Protein AF-A0A537SUU5-F1 (afdb_monomer_lite)

Sequence (62 aa):
MPRYFFHVTSSNGDILADEDGEEFDLVEAARGHAAAVARELSRNRPHALVGYYISVVDERGV

Radius of gyration: 11.87 Å; chains: 1; bounding box: 28×22×25 Å

pLDDT: mean 88.0, std 7.56, range [66.88, 95.88]

Foldseek 3Di:
DWFKWKWKAAQVGDIDTRPPTDDDPDVVVVVVVLVVVVVVCCVVPVPVQVRMDIDIATPVRD

Secondary structure (DSSP, 8-state):
--EEEEEEE-TTS-EE--SS-EE-SSHHHHHHHHHHHHHHHHHH-TTTSTT-EEEEEETT--

Structure (mmCIF, N/CA/C/O backbone):
data_AF-A0A537SUU5-F1
#
_entry.id   AF-A0A537SUU5-F1
#
loop_
_atom_site.group_PDB
_atom_site.id
_atom_site.type_symbol
_a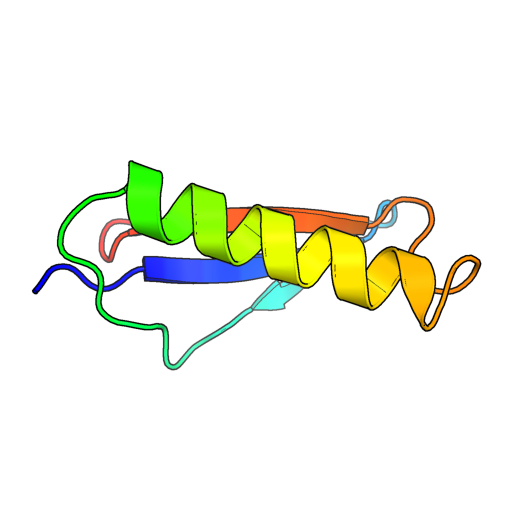tom_site.label_atom_id
_atom_site.label_alt_id
_atom_site.label_comp_id
_atom_site.label_asym_id
_atom_site.label_entity_id
_atom_site.label_seq_id
_atom_site.pdbx_PDB_ins_code
_atom_site.Cartn_x
_atom_site.Cartn_y
_atom_site.Cartn_z
_atom_site.occupancy
_atom_site.B_iso_or_equiv
_atom_site.auth_seq_id
_atom_site.auth_comp_id
_atom_site.auth_asym_id
_atom_site.auth_atom_id
_atom_site.pdbx_PDB_model_num
ATOM 1 N N . MET A 1 1 ? -14.588 -2.493 9.935 1.00 83.56 1 MET A N 1
ATOM 2 C CA . MET A 1 1 ? -13.274 -2.024 10.432 1.00 83.56 1 MET A CA 1
ATOM 3 C C . MET A 1 1 ? -12.820 -0.869 9.539 1.00 83.56 1 MET A C 1
ATOM 5 O O . MET A 1 1 ? -13.452 -0.700 8.500 1.00 83.56 1 MET A O 1
ATOM 9 N N . PRO A 1 2 ? -11.845 -0.019 9.915 1.00 91.19 2 PRO A N 1
ATOM 10 C CA . PRO A 1 2 ? -11.347 0.991 8.985 1.00 91.19 2 PRO A CA 1
ATOM 11 C C . PRO A 1 2 ? -10.742 0.327 7.746 1.00 91.19 2 PRO A C 1
ATOM 13 O O . PRO A 1 2 ? -10.142 -0.749 7.826 1.00 91.19 2 PRO A O 1
ATOM 16 N N . ARG A 1 3 ? -10.935 0.974 6.599 1.00 95.06 3 ARG A N 1
ATOM 17 C CA . ARG A 1 3 ? -10.418 0.521 5.313 1.00 95.06 3 ARG A CA 1
ATOM 18 C C . ARG A 1 3 ? -9.154 1.286 4.959 1.00 95.06 3 ARG A C 1
ATOM 20 O O . ARG A 1 3 ? -9.107 2.507 5.104 1.00 95.06 3 ARG A O 1
ATOM 27 N N . TYR A 1 4 ? -8.150 0.552 4.503 1.00 95.50 4 TYR A N 1
ATOM 28 C CA . TYR A 1 4 ? -6.865 1.090 4.089 1.00 95.50 4 TYR A CA 1
ATOM 29 C C . TYR A 1 4 ? -6.593 0.732 2.637 1.00 95.50 4 TYR A C 1
ATOM 31 O O . TYR A 1 4 ? -6.889 -0.378 2.203 1.00 95.50 4 TYR A O 1
ATOM 39 N N . PHE A 1 5 ? -6.006 1.670 1.910 1.00 95.00 5 PHE A N 1
ATOM 40 C CA . PHE A 1 5 ? -5.686 1.541 0.498 1.00 95.00 5 PHE A CA 1
ATOM 41 C C . PHE A 1 5 ? -4.172 1.506 0.324 1.00 95.00 5 PHE A C 1
ATOM 43 O O . PHE A 1 5 ? -3.437 2.256 0.980 1.00 95.00 5 PHE A O 1
ATOM 50 N N . PHE A 1 6 ? -3.708 0.635 -0.567 1.00 94.69 6 PHE A N 1
ATOM 51 C CA . PHE A 1 6 ? -2.288 0.392 -0.798 1.00 94.69 6 PHE A CA 1
ATOM 52 C C . PHE A 1 6 ? -1.876 0.896 -2.177 1.00 94.69 6 PHE A C 1
ATOM 54 O O . PHE A 1 6 ? -1.999 0.207 -3.186 1.00 94.69 6 PHE A O 1
ATOM 61 N N . HIS A 1 7 ? -1.359 2.117 -2.242 1.00 92.75 7 HIS A N 1
ATOM 62 C CA . HIS A 1 7 ? -0.919 2.695 -3.507 1.00 92.75 7 HIS A CA 1
ATOM 63 C C . HIS A 1 7 ? 0.543 2.362 -3.764 1.00 92.75 7 HIS A C 1
ATOM 65 O O . HIS A 1 7 ? 1.402 2.597 -2.914 1.00 92.75 7 HIS A O 1
ATOM 71 N N . VAL A 1 8 ? 0.841 1.853 -4.955 1.00 90.75 8 VAL A N 1
ATOM 72 C CA . VAL A 1 8 ? 2.215 1.606 -5.384 1.00 90.75 8 VAL A CA 1
ATOM 73 C C . VAL A 1 8 ? 2.651 2.770 -6.257 1.00 90.75 8 VAL A C 1
ATOM 75 O O . VAL A 1 8 ? 2.046 3.031 -7.293 1.00 90.75 8 VAL A O 1
ATOM 78 N N . THR A 1 9 ? 3.711 3.463 -5.864 1.00 90.56 9 THR A N 1
ATOM 79 C CA . THR A 1 9 ? 4.267 4.570 -6.642 1.00 90.56 9 THR A CA 1
ATOM 80 C C . THR A 1 9 ? 5.671 4.236 -7.109 1.00 90.56 9 THR A C 1
ATOM 82 O O . THR A 1 9 ? 6.495 3.754 -6.336 1.00 90.56 9 THR A O 1
ATOM 85 N N . SER A 1 10 ? 5.938 4.488 -8.383 1.00 87.44 10 SER A N 1
ATOM 86 C CA . SER A 1 10 ? 7.248 4.343 -9.006 1.00 87.44 10 SER A CA 1
ATOM 87 C C . SER A 1 10 ? 8.068 5.628 -8.856 1.00 87.44 10 SER A C 1
ATOM 8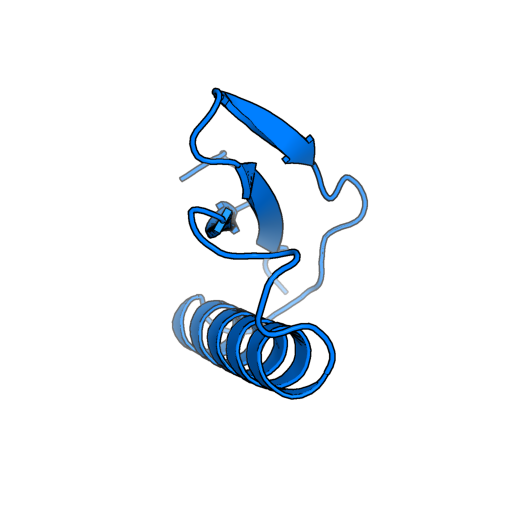9 O O . SER A 1 10 ? 7.529 6.726 -8.724 1.00 87.44 10 SER A O 1
ATOM 91 N N . SER A 1 11 ? 9.394 5.520 -8.931 1.00 83.06 11 SER A N 1
ATOM 92 C CA . SER A 1 11 ? 10.327 6.651 -8.805 1.00 83.06 11 SER A CA 1
ATOM 93 C C . SER A 1 11 ? 10.183 7.699 -9.912 1.00 83.06 11 SER A C 1
ATOM 95 O O . SER A 1 11 ? 10.645 8.827 -9.754 1.00 83.06 11 SER A O 1
ATOM 97 N N . ASN A 1 12 ? 9.540 7.340 -11.023 1.00 84.75 12 ASN A N 1
ATOM 98 C CA . ASN A 1 12 ? 9.188 8.243 -12.118 1.00 84.75 12 ASN A CA 1
ATOM 99 C C . ASN A 1 12 ? 7.859 8.996 -11.891 1.00 84.75 12 ASN A C 1
ATOM 101 O O . ASN A 1 12 ? 7.501 9.828 -12.721 1.00 84.75 12 ASN A O 1
ATOM 105 N N . GLY A 1 13 ? 7.154 8.731 -10.786 1.00 83.38 13 GLY A N 1
ATOM 106 C CA . GLY A 1 13 ? 5.893 9.379 -10.424 1.00 83.38 13 GLY A CA 1
ATOM 107 C C . GLY A 1 13 ? 4.628 8.641 -10.868 1.00 83.38 13 GLY A C 1
ATOM 108 O O . GLY A 1 13 ? 3.538 9.126 -10.576 1.00 83.38 13 GLY A O 1
ATOM 109 N N . ASP A 1 14 ? 4.738 7.481 -11.525 1.00 88.25 14 ASP A N 1
ATOM 110 C CA . ASP A 1 14 ? 3.566 6.669 -11.868 1.00 88.25 14 ASP A CA 1
ATOM 111 C C . ASP A 1 14 ? 2.950 6.054 -10.605 1.00 88.25 14 ASP A C 1
ATOM 113 O O . ASP A 1 14 ? 3.657 5.448 -9.794 1.00 88.25 14 ASP A O 1
ATOM 117 N N . ILE A 1 15 ? 1.631 6.184 -10.450 1.00 89.88 15 ILE A N 1
ATOM 118 C CA . ILE A 1 15 ? 0.877 5.650 -9.311 1.00 89.88 15 ILE A CA 1
ATOM 119 C C . ILE A 1 15 ? -0.082 4.572 -9.807 1.00 89.88 15 ILE A C 1
ATOM 121 O O . ILE A 1 15 ? -0.942 4.828 -10.647 1.00 89.88 15 ILE A O 1
ATOM 125 N N . LEU A 1 16 ? 0.039 3.378 -9.236 1.00 89.94 16 LEU A N 1
ATOM 126 C CA . LEU A 1 16 ? -0.978 2.340 -9.290 1.00 89.94 16 LEU A CA 1
ATOM 127 C C . LEU A 1 16 ? -1.798 2.417 -7.999 1.00 89.94 16 LEU A C 1
ATOM 129 O O . LEU A 1 16 ? -1.321 2.031 -6.928 1.00 89.94 16 LEU A O 1
ATOM 133 N N . ALA A 1 17 ? -3.006 2.963 -8.105 1.00 91.44 17 ALA A N 1
ATOM 134 C CA . ALA A 1 17 ? -3.911 3.099 -6.977 1.00 91.44 17 ALA A CA 1
ATOM 135 C C . ALA A 1 17 ? -4.714 1.810 -6.765 1.00 91.44 17 ALA A C 1
ATOM 137 O O . ALA A 1 17 ? -5.357 1.313 -7.684 1.00 91.44 17 ALA A O 1
ATOM 138 N N . ASP A 1 18 ? -4.670 1.285 -5.547 1.00 93.25 18 ASP A N 1
ATOM 139 C CA . ASP A 1 18 ? -5.674 0.366 -5.022 1.00 93.25 18 ASP A CA 1
ATOM 140 C C . ASP A 1 18 ? -6.994 1.112 -4.754 1.00 93.25 18 ASP A C 1
ATOM 142 O O . ASP A 1 18 ? -7.019 2.052 -3.958 1.00 93.25 18 ASP A O 1
ATOM 146 N N . GLU A 1 19 ? -8.058 0.722 -5.459 1.00 92.19 19 GLU A N 1
ATOM 147 C CA . GLU A 1 19 ? -9.398 1.325 -5.367 1.00 92.19 19 GLU A CA 1
ATOM 148 C C . GLU A 1 19 ? -10.337 0.550 -4.431 1.00 92.19 19 GLU A C 1
ATOM 150 O O . GLU A 1 19 ? -11.322 1.107 -3.944 1.00 92.19 19 GLU A O 1
ATOM 155 N N . ASP A 1 20 ? -10.043 -0.724 -4.173 1.00 93.25 20 ASP A N 1
ATOM 156 C CA . ASP A 1 20 ? -10.887 -1.600 -3.359 1.00 93.25 20 ASP A CA 1
ATOM 157 C C . ASP A 1 20 ? -10.550 -1.463 -1.870 1.00 93.25 20 ASP A C 1
ATOM 159 O O . ASP A 1 20 ? -11.454 -1.428 -1.020 1.00 93.25 20 ASP A O 1
ATOM 163 N N . GLY A 1 21 ? -9.251 -1.352 -1.571 1.00 92.44 21 GLY A N 1
ATOM 164 C CA . GLY A 1 21 ? -8.715 -1.335 -0.220 1.00 92.44 21 GLY A CA 1
ATOM 165 C C . GLY A 1 21 ? -8.955 -2.643 0.535 1.00 92.44 21 GLY A C 1
ATOM 166 O O . GLY A 1 21 ? -9.612 -3.577 0.074 1.00 92.44 21 GLY A O 1
ATOM 167 N N . GLU A 1 22 ? -8.451 -2.700 1.760 1.00 95.00 22 GLU A N 1
ATOM 168 C CA . GLU A 1 22 ? -8.647 -3.835 2.657 1.00 95.00 22 GLU A CA 1
ATOM 169 C C . GLU A 1 22 ? -8.904 -3.354 4.090 1.00 95.00 22 GLU A C 1
ATOM 171 O O . GLU A 1 22 ? -8.438 -2.295 4.522 1.00 95.00 22 GLU A O 1
ATOM 176 N N . GLU A 1 23 ? -9.721 -4.107 4.824 1.00 95.88 23 GLU A N 1
ATOM 177 C CA . GLU A 1 23 ? -10.120 -3.755 6.183 1.00 95.88 23 GLU A CA 1
ATOM 178 C C . GLU A 1 23 ? -9.113 -4.272 7.215 1.00 95.88 23 GLU A C 1
ATOM 180 O O . GLU A 1 23 ? -8.812 -5.463 7.266 1.00 95.88 23 GLU A O 1
ATOM 185 N N . PHE A 1 24 ? -8.647 -3.3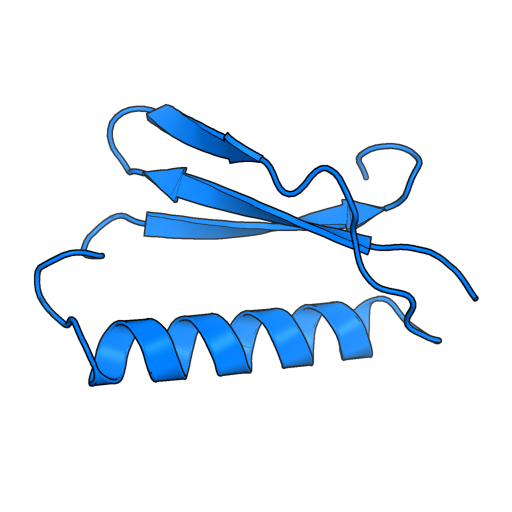81 8.092 1.00 94.44 24 PHE A N 1
ATOM 186 C CA . PHE A 1 24 ? -7.756 -3.724 9.202 1.00 94.44 24 PHE A CA 1
ATOM 187 C C . PHE A 1 24 ? -8.247 -3.090 10.497 1.00 94.44 24 PHE A C 1
ATOM 189 O O . PHE A 1 24 ? -8.832 -2.015 10.486 1.00 94.44 24 PHE A O 1
ATOM 196 N N . ASP A 1 25 ? -7.961 -3.717 11.637 1.00 92.31 25 A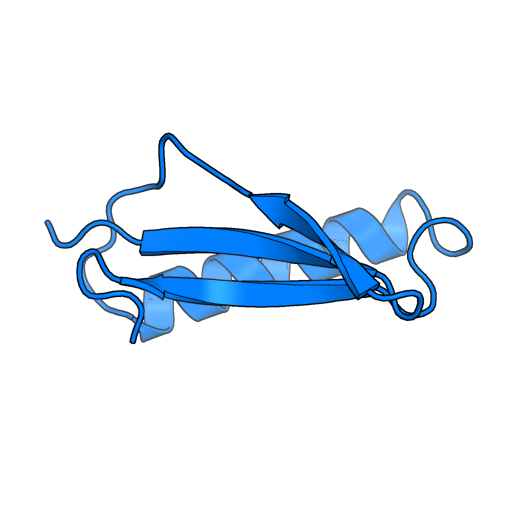SP A N 1
ATOM 197 C CA . ASP A 1 25 ? -8.315 -3.153 12.946 1.00 92.31 25 ASP A CA 1
ATOM 198 C C . ASP A 1 25 ? -7.508 -1.893 13.295 1.00 92.31 25 ASP A C 1
ATOM 200 O O . ASP A 1 25 ? -8.012 -0.993 13.964 1.00 92.31 25 ASP A O 1
ATOM 204 N N . LEU A 1 26 ? -6.243 -1.844 12.862 1.00 91.88 26 LEU A N 1
ATOM 205 C CA . LEU A 1 26 ? -5.269 -0.807 13.205 1.00 91.88 26 LEU A CA 1
ATOM 206 C C . LEU A 1 26 ? -4.384 -0.472 11.999 1.00 91.88 26 LEU A C 1
ATOM 208 O O . LEU A 1 26 ? -4.027 -1.355 11.21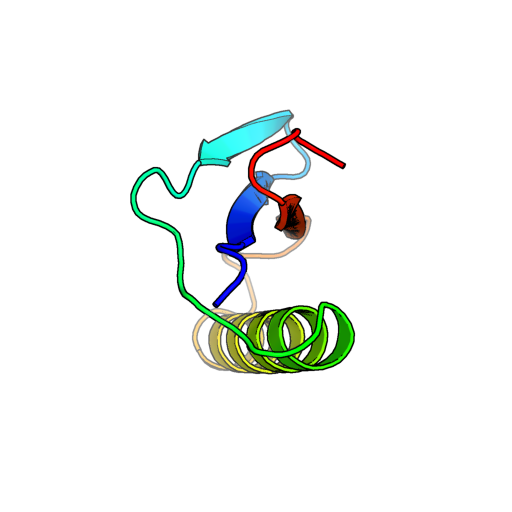2 1.00 91.88 26 LEU A O 1
ATOM 212 N N . VAL A 1 27 ? -3.935 0.782 11.912 1.00 90.50 27 VAL A N 1
ATOM 213 C CA . VAL A 1 27 ? -3.028 1.242 10.847 1.00 90.50 27 VAL A CA 1
ATOM 214 C C . VAL A 1 27 ? -1.686 0.508 10.881 1.00 90.50 27 VAL A C 1
ATOM 216 O O . VAL A 1 27 ? -1.086 0.251 9.841 1.00 90.50 27 VAL A O 1
ATOM 219 N N . GLU A 1 28 ? -1.207 0.111 12.060 1.00 94.12 28 GLU A N 1
ATOM 220 C CA . GLU A 1 28 ? 0.013 -0.681 12.212 1.00 94.12 28 GLU A CA 1
ATOM 221 C C . GLU A 1 28 ? -0.117 -2.064 11.566 1.00 94.12 28 GLU A C 1
ATOM 223 O O . GLU A 1 28 ? 0.853 -2.552 10.984 1.00 94.12 28 GLU A O 1
ATOM 228 N N . ALA A 1 29 ? -1.306 -2.676 11.617 1.00 94.50 29 ALA A N 1
ATOM 229 C CA . ALA A 1 29 ? -1.566 -3.954 10.961 1.00 94.50 29 ALA A CA 1
ATOM 230 C C . ALA A 1 29 ? -1.542 -3.798 9.433 1.00 94.50 29 ALA A C 1
ATOM 232 O O . ALA A 1 29 ? -0.851 -4.562 8.757 1.00 94.50 29 ALA A O 1
ATOM 233 N N . ALA A 1 30 ? -2.187 -2.751 8.906 1.00 94.56 30 ALA A N 1
ATOM 234 C CA . ALA A 1 30 ? -2.135 -2.411 7.484 1.00 94.56 30 ALA A CA 1
ATOM 235 C C . ALA A 1 30 ? -0.691 -2.132 7.020 1.00 94.56 30 ALA A C 1
ATOM 237 O O . ALA A 1 30 ? -0.231 -2.670 6.014 1.00 94.56 30 ALA A O 1
ATOM 238 N N . ARG A 1 31 ? 0.091 -1.366 7.793 1.00 93.69 31 ARG A N 1
ATOM 239 C CA . ARG A 1 31 ? 1.517 -1.111 7.503 1.00 93.69 31 ARG A CA 1
ATOM 240 C C . ARG A 1 31 ? 2.356 -2.387 7.522 1.00 93.69 31 ARG A C 1
ATOM 242 O O . ARG A 1 31 ? 3.224 -2.560 6.667 1.00 93.69 31 ARG A O 1
ATOM 249 N N . GLY A 1 32 ? 2.104 -3.282 8.476 1.00 95.50 32 GLY A N 1
ATOM 250 C CA . GLY A 1 32 ? 2.750 -4.592 8.536 1.00 95.50 32 GLY A CA 1
ATOM 251 C C . GLY A 1 32 ? 2.443 -5.441 7.302 1.00 95.50 32 GLY A C 1
ATOM 252 O O . GLY A 1 32 ? 3.356 -6.032 6.722 1.00 95.50 32 GLY A O 1
ATOM 253 N N . HIS A 1 33 ? 1.184 -5.437 6.860 1.00 94.00 33 HIS A N 1
ATOM 254 C CA . HIS A 1 33 ? 0.754 -6.094 5.630 1.00 94.00 33 HIS A CA 1
ATOM 255 C C . HIS A 1 33 ? 1.470 -5.512 4.399 1.00 94.00 33 HIS A C 1
ATOM 257 O O . HIS A 1 33 ? 2.121 -6.253 3.662 1.00 94.00 33 HIS A O 1
ATOM 263 N N . ALA A 1 34 ? 1.470 -4.185 4.231 1.00 93.19 34 ALA A N 1
ATOM 264 C CA . ALA A 1 34 ? 2.174 -3.511 3.136 1.00 93.19 34 ALA A CA 1
ATOM 265 C C . ALA A 1 34 ? 3.670 -3.862 3.091 1.00 93.19 34 ALA A C 1
ATOM 267 O O . ALA A 1 34 ? 4.224 -4.132 2.025 1.00 93.19 34 ALA A O 1
ATOM 268 N N . ALA A 1 35 ? 4.334 -3.903 4.250 1.00 92.31 35 ALA A N 1
ATOM 269 C CA . ALA A 1 35 ? 5.742 -4.275 4.341 1.00 92.31 35 ALA A CA 1
ATOM 270 C C . ALA A 1 35 ? 5.988 -5.739 3.935 1.00 92.31 35 ALA A C 1
ATOM 272 O O . ALA A 1 35 ? 6.993 -6.039 3.282 1.00 92.31 35 ALA A O 1
ATOM 273 N N . ALA A 1 36 ? 5.080 -6.654 4.290 1.00 92.25 36 ALA A N 1
ATOM 274 C CA . ALA A 1 36 ? 5.149 -8.047 3.862 1.00 92.25 36 ALA A CA 1
ATOM 275 C C . ALA A 1 36 ? 5.018 -8.164 2.335 1.00 92.25 36 ALA A C 1
ATOM 277 O O . ALA A 1 36 ? 5.879 -8.782 1.701 1.00 92.25 36 ALA A O 1
ATOM 278 N N . VAL A 1 37 ? 4.034 -7.479 1.746 1.00 88.56 37 VAL A N 1
ATOM 279 C CA . VAL A 1 37 ? 3.824 -7.415 0.292 1.00 88.56 37 VAL A CA 1
ATOM 280 C C . VAL A 1 37 ? 5.050 -6.833 -0.413 1.00 88.56 37 VAL A C 1
ATOM 282 O O . VAL A 1 37 ? 5.588 -7.458 -1.327 1.00 88.56 37 VAL A O 1
ATOM 285 N N . ALA A 1 38 ? 5.580 -5.697 0.052 1.00 87.88 38 ALA A N 1
ATOM 286 C CA . ALA A 1 38 ? 6.792 -5.090 -0.504 1.00 87.88 38 ALA A CA 1
ATOM 287 C C . ALA A 1 38 ? 7.988 -6.056 -0.475 1.00 87.88 38 ALA A C 1
ATOM 289 O O . ALA A 1 38 ? 8.761 -6.147 -1.436 1.00 87.88 38 ALA A O 1
ATOM 290 N N . ARG A 1 39 ? 8.136 -6.822 0.613 1.00 87.94 39 ARG A N 1
ATOM 291 C CA . ARG A 1 39 ? 9.203 -7.816 0.766 1.00 87.94 39 ARG A CA 1
ATOM 292 C C . ARG A 1 39 ? 9.029 -9.003 -0.182 1.00 87.94 39 ARG A C 1
ATOM 294 O O . ARG A 1 39 ? 10.019 -9.534 -0.684 1.00 87.94 39 ARG A O 1
ATOM 301 N N . GLU A 1 40 ? 7.809 -9.476 -0.394 1.00 88.50 40 GLU A N 1
ATOM 302 C CA . GLU A 1 40 ? 7.511 -10.552 -1.348 1.00 88.50 40 GLU A CA 1
ATOM 303 C C . GLU A 1 40 ? 7.738 -10.111 -2.789 1.00 88.50 40 GLU A C 1
ATOM 305 O O . GLU A 1 40 ? 8.426 -10.794 -3.548 1.00 88.50 40 GLU A O 1
ATOM 310 N N . LEU A 1 41 ? 7.253 -8.923 -3.130 1.00 83.19 41 LEU A N 1
ATOM 311 C CA . LEU A 1 41 ? 7.459 -8.292 -4.422 1.00 83.19 41 LEU A CA 1
ATOM 312 C C . LEU A 1 41 ? 8.955 -8.112 -4.727 1.00 83.19 41 LEU A C 1
ATOM 314 O O . LEU A 1 41 ? 9.423 -8.542 -5.783 1.00 83.19 41 LEU A O 1
ATOM 318 N N . SER A 1 42 ? 9.730 -7.596 -3.768 1.00 83.31 42 SER A N 1
ATOM 319 C CA . SER A 1 42 ? 11.188 -7.450 -3.896 1.00 83.31 42 SER A CA 1
ATOM 320 C C . SER A 1 42 ? 11.899 -8.792 -4.099 1.00 83.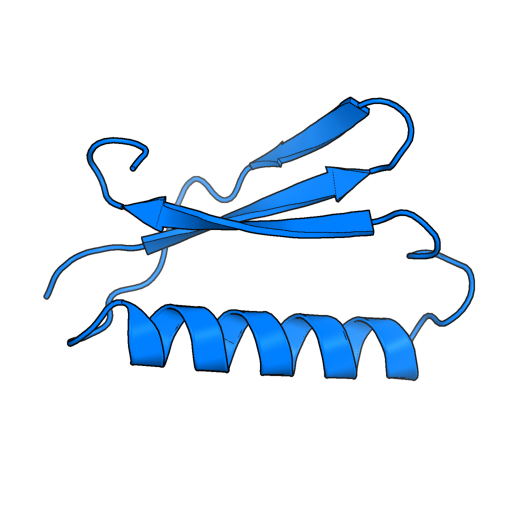31 42 SER A C 1
ATOM 322 O O . SER A 1 42 ? 12.857 -8.875 -4.865 1.00 83.31 42 SER A O 1
ATOM 324 N N . ARG A 1 43 ? 11.433 -9.863 -3.440 1.00 85.44 43 ARG A N 1
ATOM 325 C CA . ARG A 1 43 ? 12.003 -11.212 -3.597 1.00 85.44 43 ARG A CA 1
ATOM 326 C C . ARG A 1 43 ? 11.691 -11.821 -4.961 1.00 85.44 43 ARG A C 1
ATOM 328 O O . ARG A 1 43 ? 12.572 -12.418 -5.569 1.00 85.44 43 ARG A O 1
ATOM 335 N N . ASN A 1 44 ? 10.462 -11.659 -5.441 1.00 85.00 44 ASN A N 1
ATOM 336 C CA . ASN A 1 44 ? 10.004 -12.282 -6.681 1.00 85.00 44 ASN A CA 1
ATOM 337 C C . ASN A 1 44 ? 10.430 -11.494 -7.929 1.00 85.00 44 ASN A C 1
ATOM 339 O O . ASN A 1 44 ? 10.557 -12.077 -9.005 1.00 85.00 44 ASN A O 1
ATOM 343 N N . ARG A 1 45 ? 10.640 -10.174 -7.810 1.00 78.00 45 ARG A N 1
ATOM 344 C CA . ARG A 1 45 ? 11.006 -9.286 -8.926 1.00 78.00 45 ARG A CA 1
ATOM 345 C C . ARG A 1 45 ? 12.018 -8.199 -8.517 1.00 78.00 45 ARG A C 1
ATOM 347 O O . ARG A 1 45 ? 11.698 -7.012 -8.579 1.00 78.00 45 ARG A O 1
ATOM 354 N N . PRO A 1 46 ? 13.264 -8.569 -8.177 1.00 68.19 46 PRO A N 1
ATOM 355 C CA . PRO A 1 46 ? 14.245 -7.648 -7.594 1.00 68.19 46 PRO A CA 1
ATOM 356 C C . PRO A 1 46 ? 14.604 -6.440 -8.475 1.00 68.19 46 PRO A C 1
ATOM 358 O O . PRO A 1 46 ? 14.929 -5.387 -7.944 1.00 68.19 46 PRO A O 1
ATOM 361 N N . HIS A 1 47 ? 14.520 -6.551 -9.807 1.00 66.88 47 HIS A N 1
ATOM 362 C CA . HIS A 1 47 ? 14.835 -5.445 -10.726 1.00 66.88 47 HIS A CA 1
ATOM 363 C C . HIS A 1 47 ? 13.616 -4.644 -11.196 1.00 66.88 47 HIS A C 1
ATOM 365 O O . HIS A 1 47 ? 13.778 -3.517 -11.650 1.00 66.88 47 HIS A O 1
ATOM 371 N N . ALA A 1 48 ? 12.404 -5.201 -11.106 1.00 67.81 48 ALA A N 1
ATOM 372 C CA . ALA A 1 48 ? 11.206 -4.537 -11.629 1.00 67.81 48 ALA A CA 1
ATOM 373 C C . ALA A 1 48 ? 10.677 -3.443 -10.691 1.00 67.81 48 ALA A C 1
ATOM 375 O O . ALA A 1 48 ? 9.838 -2.650 -11.096 1.00 67.81 48 ALA A O 1
ATOM 376 N N . LEU A 1 49 ? 11.145 -3.436 -9.439 1.00 68.56 49 LEU A N 1
ATOM 377 C CA . LEU A 1 49 ? 10.595 -2.621 -8.356 1.00 68.56 49 LEU A CA 1
ATOM 378 C C . LEU A 1 49 ? 11.631 -1.689 -7.721 1.00 68.56 49 LEU A C 1
ATOM 380 O O . LEU A 1 49 ? 11.359 -1.054 -6.704 1.00 68.56 49 LEU A O 1
ATOM 384 N N . VAL A 1 50 ? 12.828 -1.584 -8.304 1.00 75.62 50 VAL A N 1
ATOM 385 C CA . VAL A 1 50 ? 13.817 -0.601 -7.852 1.00 75.62 50 VAL A CA 1
ATOM 386 C C . VAL A 1 50 ? 13.229 0.796 -8.048 1.00 75.62 50 VAL A C 1
ATOM 388 O O . VAL A 1 50 ? 12.894 1.182 -9.164 1.00 75.62 50 VAL A O 1
ATOM 391 N N . GLY A 1 51 ? 13.096 1.540 -6.949 1.00 80.50 51 GLY A N 1
ATOM 392 C CA . GLY A 1 51 ? 12.480 2.867 -6.942 1.00 80.50 51 GLY A CA 1
ATOM 393 C C . GLY A 1 51 ? 10.970 2.876 -6.702 1.00 80.50 51 GLY A C 1
ATOM 394 O O . GLY A 1 51 ? 10.388 3.952 -6.718 1.00 80.50 51 GLY A O 1
ATOM 395 N N . TYR A 1 52 ? 10.342 1.725 -6.453 1.00 85.69 52 TYR A N 1
ATOM 396 C CA . TYR A 1 52 ? 8.928 1.657 -6.093 1.00 85.69 52 TYR A CA 1
ATOM 397 C C . TYR A 1 52 ? 8.744 1.721 -4.574 1.00 85.69 52 TYR A C 1
ATOM 399 O O . TYR A 1 52 ? 9.538 1.159 -3.816 1.00 85.69 52 TYR A O 1
ATOM 407 N N . TYR A 1 53 ? 7.677 2.375 -4.126 1.00 88.50 53 TYR A N 1
ATOM 408 C CA . TYR A 1 53 ? 7.275 2.451 -2.724 1.00 88.50 53 TYR A CA 1
ATOM 409 C C . TYR A 1 53 ? 5.772 2.215 -2.579 1.00 88.50 53 TYR A C 1
ATOM 411 O O . TYR A 1 53 ? 4.999 2.501 -3.492 1.00 88.50 53 TYR A O 1
ATOM 419 N N . ILE A 1 54 ? 5.372 1.656 -1.434 1.00 91.38 54 ILE A N 1
ATOM 420 C CA . ILE A 1 54 ? 3.967 1.413 -1.095 1.00 91.38 54 ILE A CA 1
ATOM 421 C C . ILE A 1 54 ? 3.543 2.445 -0.054 1.00 91.38 54 ILE A C 1
ATOM 423 O O . ILE A 1 54 ? 4.140 2.523 1.021 1.00 91.38 54 ILE A O 1
ATOM 427 N N . SER A 1 55 ? 2.512 3.213 -0.381 1.00 92.12 55 SER A N 1
ATOM 428 C CA . SER A 1 55 ? 1.840 4.140 0.525 1.00 92.12 55 SER A CA 1
ATOM 429 C C . SER A 1 55 ? 0.593 3.472 1.085 1.00 92.12 55 SER A C 1
ATOM 431 O O . SER A 1 55 ? -0.142 2.818 0.348 1.00 92.12 55 SER A O 1
ATOM 433 N N . VAL A 1 56 ? 0.362 3.646 2.383 1.00 93.88 56 VAL A N 1
ATOM 434 C CA . VAL A 1 56 ? -0.840 3.165 3.072 1.00 93.88 56 VAL A CA 1
ATOM 435 C C . VAL A 1 56 ? -1.631 4.389 3.488 1.00 93.88 56 VAL A C 1
ATOM 437 O O . VAL A 1 56 ? -1.097 5.200 4.243 1.00 93.88 56 VAL A O 1
ATOM 440 N N . VAL A 1 57 ? -2.859 4.510 2.993 1.00 93.31 57 VAL A N 1
ATOM 441 C CA . VAL A 1 57 ? -3.757 5.627 3.313 1.00 93.31 57 VAL A CA 1
ATOM 442 C C . VAL A 1 57 ? -5.095 5.105 3.808 1.00 93.31 57 VAL A C 1
ATOM 444 O O . VAL A 1 57 ? -5.534 4.033 3.394 1.00 93.31 57 VAL A O 1
ATOM 447 N N . ASP A 1 58 ? -5.735 5.838 4.711 1.00 92.38 58 ASP A N 1
ATOM 448 C CA . ASP A 1 58 ? -7.109 5.547 5.123 1.00 92.38 58 ASP A CA 1
ATOM 449 C C . ASP A 1 58 ? -8.154 6.135 4.148 1.00 92.38 58 ASP A C 1
ATOM 451 O O . ASP A 1 58 ? -7.830 6.771 3.144 1.00 92.38 58 ASP A O 1
ATOM 455 N N . GLU A 1 59 ? -9.438 5.958 4.463 1.00 87.81 59 GLU A N 1
ATOM 456 C CA . GLU A 1 59 ? -10.587 6.499 3.711 1.00 87.81 59 GLU A CA 1
ATOM 457 C C . GLU A 1 59 ? -10.588 8.033 3.568 1.00 87.81 59 GLU A C 1
ATOM 459 O O . GLU A 1 59 ? -11.347 8.597 2.779 1.00 87.81 59 GLU A O 1
ATOM 464 N N . ARG A 1 60 ? -9.765 8.730 4.354 1.00 86.56 60 ARG A N 1
ATOM 465 C CA . ARG A 1 60 ? -9.605 10.188 4.357 1.00 86.56 60 ARG A CA 1
ATOM 466 C C . ARG A 1 60 ? -8.345 10.612 3.597 1.00 86.56 60 ARG A C 1
ATOM 468 O O . ARG A 1 60 ? -8.117 11.814 3.460 1.00 86.56 60 ARG A O 1
ATOM 475 N N . GLY A 1 61 ? -7.558 9.656 3.098 1.00 79.00 61 GLY A N 1
ATOM 476 C CA . GLY A 1 61 ? -6.308 9.884 2.378 1.00 79.00 61 GLY A CA 1
ATOM 477 C C . GLY A 1 61 ? -5.128 10.252 3.281 1.00 79.00 61 GLY A C 1
ATOM 478 O O . GLY A 1 61 ? -4.193 10.892 2.797 1.00 79.00 61 GLY A O 1
ATOM 479 N N . VAL A 1 62 ? -5.194 9.919 4.578 1.00 67.69 62 VAL A N 1
ATOM 480 C CA . VAL A 1 62 ? -4.181 10.265 5.597 1.00 67.69 62 VAL A CA 1
ATOM 481 C C . VAL A 1 62 ? -3.264 9.086 5.904 1.00 67.69 62 VAL A C 1
ATOM 483 O O . VAL A 1 62 ? -3.755 7.934 5.923 1.00 67.69 62 VAL A O 1
#